Protein AF-A0A9X0CDE2-F1 (afdb_monomer)

Sequence (97 aa):
LPSIVSSSQIGMIDPHEEYFGDGKNRRTGHRWRMKEDRAIMDTIPDQFQPYKGIFTVQMMFSPRDPIMGRCSVSLCATTPSELSQTLYSAERVHTFV

Organism: NCBI:txid174260

InterPro domains:
  IPR052972 Sacsin chaperone regulator [PTHR15600] (1-58)

pLDDT: mean 77.16, std 15.31, range [40.72, 95.12]

Nearest PDB structures (foldseek):
  5v47-assembly2_B  TM=8.577E-01  e=9.274E-06  Anolis carolinensis
  5v44-assembly3_C  TM=8.651E-01  e=1.475E-05  Homo sapiens
  5v44-assembly2_B  TM=8.647E-01  e=1.475E-05  Homo sapiens
  5v46-assembly2_B  TM=8.636E-01  e=1.684E-05  Homo sapiens
  5v44-assembly1_A  TM=8.639E-01  e=3.493E-05  Homo sapiens

Foldseek 3Di:
DKWKDWQQKIKDAACVQPPPDPVVDRDRTDMDGCPPCVVVCVVVVVVVVVVPPPDVVCVVPDPPDRPGDMDMDDDFDPCADPVGRDGDDPVNVVVVD

Structure (mmCIF, N/CA/C/O backbone):
data_AF-A0A9X0CDE2-F1
#
_entry.id   AF-A0A9X0CDE2-F1
#
loop_
_atom_site.group_PDB
_atom_site.id
_atom_site.type_symbol
_atom_site.label_atom_id
_atom_site.label_alt_id
_atom_site.label_comp_id
_atom_site.label_asym_id
_atom_site.label_entity_id
_atom_site.label_seq_id
_atom_site.pdbx_PDB_ins_code
_atom_site.Cartn_x
_atom_site.Cartn_y
_atom_site.Cartn_z
_atom_site.occupancy
_atom_site.B_iso_or_equiv
_atom_site.auth_seq_id
_atom_site.auth_comp_id
_atom_site.auth_asym_id
_atom_site.auth_atom_id
_atom_site.pdbx_PDB_model_num
ATOM 1 N N . LEU A 1 1 ? -3.484 -0.342 6.211 1.00 85.06 1 LEU A N 1
ATOM 2 C CA . LEU A 1 1 ? -3.603 0.959 5.513 1.00 85.06 1 LEU A CA 1
ATOM 3 C C . LEU A 1 1 ? -4.178 0.755 4.113 1.00 85.06 1 LEU A C 1
ATOM 5 O O . LEU A 1 1 ? -3.869 -0.275 3.515 1.00 85.06 1 LEU A O 1
ATOM 9 N N . PRO A 1 2 ? -4.999 1.685 3.599 1.00 89.62 2 PRO A N 1
ATOM 10 C CA . PRO A 1 2 ? -5.468 1.651 2.218 1.00 89.62 2 PRO A CA 1
ATOM 11 C C . PRO A 1 2 ? -4.356 2.042 1.237 1.00 89.62 2 PRO A C 1
ATOM 13 O O . PRO A 1 2 ? -3.502 2.884 1.533 1.00 89.62 2 PRO A O 1
ATOM 16 N N . SER A 1 3 ? -4.385 1.443 0.053 1.00 89.25 3 SER A N 1
ATOM 17 C CA . SER A 1 3 ? -3.456 1.729 -1.033 1.00 89.25 3 SER A CA 1
ATOM 18 C C . SER A 1 3 ? -4.162 1.866 -2.379 1.00 89.25 3 SER A C 1
ATOM 20 O O . SER A 1 3 ? -5.269 1.377 -2.601 1.00 89.25 3 SER A O 1
ATOM 22 N N . ILE A 1 4 ? -3.515 2.591 -3.284 1.00 87.75 4 ILE A N 1
ATOM 23 C CA . ILE A 1 4 ? -3.991 2.898 -4.626 1.00 87.75 4 ILE A CA 1
ATOM 24 C C . ILE A 1 4 ? -2.886 2.510 -5.600 1.00 87.75 4 ILE A C 1
ATOM 26 O O . ILE A 1 4 ? -1.755 2.980 -5.486 1.00 87.75 4 ILE A O 1
ATOM 30 N N . VAL A 1 5 ? -3.225 1.694 -6.588 1.00 85.44 5 VAL A N 1
ATOM 31 C CA . VAL A 1 5 ? -2.363 1.369 -7.721 1.00 85.44 5 VAL A CA 1
ATOM 32 C C . VAL A 1 5 ? -2.914 2.076 -8.951 1.00 85.44 5 VAL A C 1
ATOM 34 O O . VAL A 1 5 ? -4.093 1.944 -9.280 1.00 85.44 5 VAL A O 1
ATOM 37 N N . SER A 1 6 ? -2.071 2.856 -9.620 1.00 81.75 6 SER A N 1
ATOM 38 C CA . SER A 1 6 ? -2.436 3.559 -10.850 1.00 81.75 6 SER A CA 1
ATOM 39 C C . SER A 1 6 ? -1.244 3.610 -11.791 1.00 81.75 6 SER A C 1
ATOM 41 O O . SER A 1 6 ? -0.182 4.117 -11.426 1.00 81.75 6 SER A O 1
ATOM 43 N N . SER A 1 7 ? -1.440 3.144 -13.023 1.00 79.31 7 SER A N 1
ATOM 44 C CA . SER A 1 7 ? -0.422 3.129 -14.080 1.00 79.31 7 SER A CA 1
ATOM 45 C C . SER A 1 7 ? 0.888 2.465 -13.619 1.00 79.31 7 SER A C 1
ATOM 47 O O . SER A 1 7 ? 0.971 1.244 -13.561 1.00 79.31 7 SER A O 1
ATOM 49 N N . SER A 1 8 ? 1.908 3.251 -13.264 1.00 82.81 8 SER A N 1
ATOM 50 C CA . SER A 1 8 ? 3.226 2.786 -12.810 1.00 82.81 8 SER A CA 1
ATOM 51 C C . SER A 1 8 ? 3.535 3.175 -11.360 1.00 82.81 8 SER A C 1
ATOM 53 O O . SER A 1 8 ? 4.702 3.249 -10.972 1.00 82.81 8 SER A O 1
ATOM 55 N N . GLN A 1 9 ? 2.512 3.478 -10.559 1.00 87.62 9 GLN A N 1
ATOM 56 C CA . GLN A 1 9 ? 2.668 3.995 -9.202 1.00 87.62 9 GLN A CA 1
ATOM 57 C C . GLN A 1 9 ? 1.802 3.228 -8.206 1.00 87.62 9 GLN A C 1
ATOM 59 O O . GLN A 1 9 ? 0.673 2.837 -8.508 1.00 87.62 9 GLN A O 1
ATOM 64 N N . ILE A 1 10 ? 2.338 3.065 -6.999 1.00 90.31 10 ILE A N 1
ATOM 65 C CA . ILE A 1 10 ? 1.634 2.545 -5.830 1.00 90.31 10 ILE A CA 1
ATOM 66 C C . ILE A 1 10 ? 1.689 3.631 -4.761 1.00 90.31 10 ILE A C 1
ATOM 68 O O . ILE A 1 10 ? 2.772 4.044 -4.354 1.00 90.31 10 ILE A O 1
ATOM 72 N N . GLY A 1 11 ? 0.531 4.111 -4.326 1.00 91.81 11 GLY A N 1
ATOM 73 C CA . GLY A 1 11 ? 0.383 5.016 -3.192 1.00 91.81 11 GLY A CA 1
ATOM 74 C C . GLY A 1 11 ? -0.222 4.28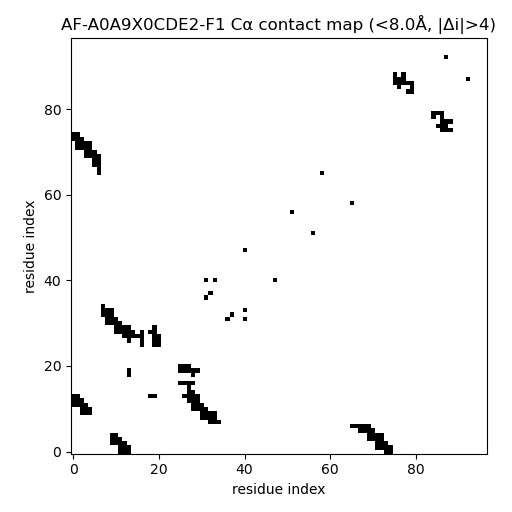4 -2.003 1.00 91.81 11 GLY A C 1
ATOM 75 O O . GLY A 1 11 ? -1.147 3.501 -2.173 1.00 91.81 11 GLY A O 1
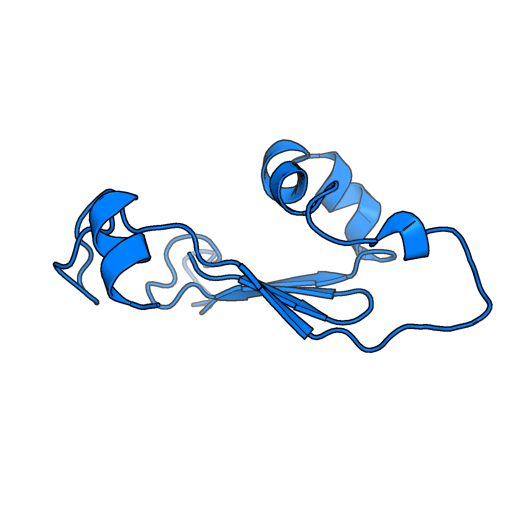ATOM 76 N N . MET A 1 12 ? 0.272 4.550 -0.804 1.00 93.56 12 MET A N 1
ATOM 77 C CA . MET A 1 12 ? -0.280 4.056 0.453 1.00 93.56 12 MET A CA 1
ATOM 78 C C . MET A 1 12 ? -0.613 5.255 1.324 1.00 93.56 12 MET A C 1
ATOM 80 O O . MET A 1 12 ? 0.192 6.179 1.429 1.00 93.56 12 MET A O 1
ATOM 84 N N . ILE A 1 13 ? -1.808 5.258 1.902 1.00 91.69 13 ILE A N 1
ATOM 85 C CA . ILE A 1 13 ? -2.306 6.371 2.707 1.00 91.69 13 ILE A CA 1
ATOM 86 C C . ILE A 1 13 ? -2.208 5.962 4.171 1.00 91.69 13 ILE A C 1
ATOM 88 O O . ILE A 1 13 ? -2.731 4.922 4.566 1.00 91.69 13 ILE A O 1
ATOM 92 N N . ASP A 1 14 ? -1.545 6.793 4.959 1.00 91.56 14 ASP A N 1
ATOM 93 C CA . ASP A 1 14 ? -1.340 6.623 6.390 1.00 91.56 14 ASP A CA 1
ATOM 94 C C . ASP A 1 14 ? -1.897 7.836 7.141 1.00 91.56 14 ASP A C 1
ATOM 96 O O . ASP A 1 14 ? -1.167 8.782 7.427 1.00 91.56 14 ASP A O 1
ATOM 100 N N . PRO A 1 15 ? -3.203 7.860 7.433 1.00 88.88 15 PRO A N 1
ATOM 101 C CA . PRO A 1 15 ? -3.826 9.012 8.075 1.00 88.88 15 PRO A CA 1
ATOM 102 C C . PRO A 1 15 ? -3.384 9.206 9.536 1.00 88.88 15 PRO A C 1
ATOM 104 O O . PRO A 1 15 ? -3.574 10.296 10.067 1.00 88.88 15 PRO A O 1
ATOM 107 N N . HIS A 1 16 ? -2.799 8.183 10.172 1.00 88.06 16 HIS A N 1
ATOM 108 C CA . HIS A 1 16 ? -2.235 8.280 11.523 1.00 88.06 16 HIS A CA 1
ATOM 109 C C . HIS A 1 16 ? -0.769 8.740 11.520 1.00 88.06 16 HIS A C 1
ATOM 111 O O . HIS A 1 16 ? -0.244 9.085 12.573 1.00 88.06 16 HIS A O 1
ATOM 117 N N . GLU A 1 17 ? -0.130 8.790 10.344 1.00 89.81 17 GLU A N 1
ATOM 118 C CA . GLU A 1 17 ? 1.250 9.255 10.135 1.00 89.81 17 GLU A CA 1
ATOM 119 C C . GLU A 1 17 ? 2.306 8.498 10.960 1.00 89.81 17 GLU A C 1
ATOM 121 O O . GLU A 1 17 ? 3.383 9.022 11.258 1.00 89.81 17 GLU A O 1
ATOM 126 N N . GLU A 1 18 ? 1.996 7.256 11.319 1.00 89.25 18 GLU A N 1
ATOM 127 C CA . GLU A 1 18 ? 2.803 6.405 12.189 1.00 89.25 18 GLU A CA 1
ATOM 128 C C . GLU A 1 18 ? 3.918 5.689 11.417 1.00 89.25 18 GLU A C 1
ATOM 130 O O . GLU A 1 18 ? 5.015 5.483 11.932 1.00 89.25 18 GLU A O 1
ATOM 135 N N . TYR A 1 19 ? 3.663 5.326 10.160 1.00 88.62 19 TYR A N 1
ATOM 136 C CA . TYR A 1 19 ? 4.509 4.396 9.412 1.00 88.62 19 TYR A CA 1
ATOM 137 C C . TYR A 1 19 ? 5.499 5.082 8.470 1.00 88.62 19 TYR A C 1
ATOM 139 O O . TYR A 1 19 ? 6.509 4.484 8.099 1.00 88.62 19 TYR A O 1
ATOM 147 N N . PHE A 1 20 ? 5.219 6.320 8.050 1.00 89.69 20 PHE A N 1
ATOM 148 C CA . PHE A 1 20 ? 6.040 7.025 7.054 1.00 89.69 20 PHE A CA 1
ATOM 149 C C . PHE A 1 20 ? 6.693 8.311 7.559 1.00 89.69 20 PHE A C 1
ATOM 151 O O . PHE A 1 20 ? 7.463 8.923 6.811 1.00 89.69 20 PHE A O 1
ATOM 158 N N . GLY A 1 21 ? 6.386 8.739 8.784 1.00 84.38 21 GLY A N 1
ATOM 159 C CA . GLY A 1 21 ? 7.039 9.878 9.421 1.00 84.38 21 GLY A CA 1
ATOM 160 C C . GLY A 1 21 ? 8.453 9.539 9.902 1.00 84.38 21 GLY A C 1
ATOM 161 O O . GLY A 1 21 ? 8.744 8.405 10.268 1.00 84.38 21 GLY A O 1
ATOM 162 N N . ASP A 1 22 ? 9.340 10.534 9.930 1.00 82.62 22 ASP A N 1
ATOM 163 C CA . ASP A 1 22 ? 10.705 10.418 10.484 1.00 82.62 22 ASP A CA 1
ATOM 164 C C . ASP A 1 22 ? 10.839 11.114 11.859 1.00 82.62 22 ASP A C 1
ATOM 166 O O . ASP A 1 22 ? 11.934 11.464 12.303 1.00 82.62 22 ASP A O 1
ATOM 170 N N . GLY A 1 23 ? 9.705 11.373 12.520 1.00 74.88 23 GLY A N 1
ATOM 171 C CA . GLY A 1 23 ? 9.608 12.114 13.781 1.00 74.88 23 GLY A CA 1
ATOM 172 C C . GLY A 1 23 ? 9.777 13.635 13.651 1.00 74.88 23 GLY A C 1
ATOM 173 O O . GLY A 1 23 ? 9.360 14.362 14.550 1.00 74.88 23 GLY A O 1
ATOM 174 N N . LYS A 1 24 ? 10.335 14.141 12.541 1.00 78.50 24 LYS A N 1
ATOM 175 C CA . LYS A 1 24 ? 10.475 15.584 12.255 1.00 78.50 24 LYS A CA 1
ATOM 176 C C . LYS A 1 24 ? 9.502 16.057 11.179 1.00 78.50 24 LYS A C 1
ATOM 178 O O . LYS A 1 24 ? 9.000 17.174 11.247 1.00 78.50 24 LYS A O 1
ATOM 183 N N . ASN A 1 25 ? 9.218 15.194 10.214 1.00 80.44 25 ASN A N 1
ATOM 184 C CA . ASN A 1 25 ? 8.316 15.418 9.105 1.00 80.44 25 ASN A CA 1
ATOM 185 C C . ASN A 1 25 ? 7.162 14.426 9.201 1.00 80.44 25 ASN A C 1
ATOM 187 O O . ASN A 1 25 ? 7.326 13.219 9.005 1.00 80.44 25 ASN A O 1
ATOM 191 N N . ARG A 1 26 ? 5.978 14.964 9.487 1.00 84.88 26 ARG A N 1
ATOM 192 C CA . ARG A 1 26 ? 4.722 14.217 9.447 1.00 84.88 26 ARG A CA 1
ATOM 193 C C . ARG A 1 26 ? 4.425 13.826 7.996 1.00 84.88 26 ARG A C 1
ATOM 195 O O . ARG A 1 26 ? 4.596 14.642 7.086 1.00 84.88 26 ARG A O 1
ATOM 202 N N . ARG A 1 27 ? 4.027 12.574 7.764 1.00 89.50 27 ARG A N 1
ATOM 203 C CA . ARG A 1 27 ? 3.727 12.050 6.425 1.00 89.50 27 ARG A CA 1
ATOM 204 C C . ARG A 1 27 ? 2.453 11.229 6.453 1.00 89.50 27 ARG A C 1
ATOM 206 O O . ARG A 1 27 ? 2.417 10.170 7.061 1.00 89.50 27 ARG A O 1
ATOM 213 N N . THR A 1 28 ? 1.458 11.676 5.695 1.00 91.44 28 THR A N 1
ATOM 214 C CA . THR A 1 28 ? 0.137 11.038 5.587 1.00 91.44 28 THR A CA 1
ATOM 215 C C . THR A 1 28 ? 0.100 9.850 4.623 1.00 91.44 28 THR A C 1
ATOM 217 O O . THR A 1 28 ? -0.964 9.424 4.168 1.00 91.44 28 THR A O 1
ATOM 220 N N . GLY A 1 29 ? 1.264 9.329 4.239 1.00 92.88 29 GLY A N 1
ATOM 221 C CA . GLY A 1 29 ? 1.385 8.275 3.248 1.00 92.88 29 GLY A CA 1
ATOM 222 C C . GLY A 1 29 ? 2.736 8.252 2.547 1.00 92.88 29 GLY A C 1
ATOM 223 O O . GLY A 1 29 ? 3.635 9.054 2.815 1.00 92.88 29 GLY A O 1
ATOM 224 N N . HIS A 1 30 ? 2.856 7.330 1.600 1.00 93.56 30 HIS A N 1
ATOM 225 C CA . HIS A 1 30 ? 4.038 7.178 0.767 1.00 93.56 30 HIS A CA 1
ATOM 226 C C . HIS A 1 30 ? 3.665 6.705 -0.635 1.00 93.56 30 HIS A C 1
ATOM 228 O O . HIS A 1 30 ? 2.637 6.058 -0.837 1.00 93.56 30 HIS A O 1
ATOM 234 N N . ARG A 1 31 ? 4.504 7.031 -1.620 1.00 93.25 31 ARG A N 1
ATOM 235 C CA . ARG A 1 31 ? 4.321 6.602 -3.005 1.00 93.25 31 ARG A CA 1
ATOM 236 C C . ARG A 1 31 ? 5.608 6.010 -3.552 1.00 93.25 31 ARG A C 1
ATOM 238 O O . ARG A 1 31 ? 6.624 6.694 -3.560 1.00 93.25 31 ARG A O 1
ATOM 245 N N . TRP A 1 32 ? 5.495 4.823 -4.132 1.00 93.12 32 TRP A N 1
ATOM 246 C CA . TRP A 1 32 ? 6.537 4.185 -4.927 1.00 93.12 32 TRP A CA 1
ATOM 247 C C . TRP A 1 32 ? 6.190 4.256 -6.408 1.00 93.12 32 TRP A C 1
ATOM 249 O O . TRP A 1 32 ? 5.047 4.026 -6.815 1.00 93.12 32 TRP A O 1
ATOM 259 N N . ARG A 1 33 ? 7.189 4.556 -7.228 1.00 91.19 33 ARG A N 1
ATOM 260 C CA . ARG A 1 33 ? 7.134 4.446 -8.679 1.00 91.19 33 ARG A CA 1
ATOM 261 C C . ARG A 1 33 ? 7.835 3.157 -9.089 1.00 91.19 33 ARG A C 1
ATOM 263 O O . ARG A 1 33 ? 8.992 2.926 -8.757 1.00 91.19 33 ARG A O 1
ATOM 270 N N . MET A 1 34 ? 7.125 2.309 -9.822 1.00 85.88 34 MET A N 1
ATOM 271 C CA . MET A 1 34 ? 7.521 0.923 -10.084 1.00 85.88 34 MET A CA 1
ATOM 272 C C . MET A 1 34 ? 8.857 0.766 -10.825 1.00 85.88 34 MET A C 1
ATOM 274 O O . MET A 1 34 ? 9.468 -0.297 -10.734 1.00 85.88 34 MET A O 1
ATOM 278 N N . LYS A 1 35 ? 9.288 1.784 -11.586 1.00 85.88 35 LYS A N 1
ATOM 279 C CA . LYS A 1 35 ? 10.574 1.779 -12.299 1.00 85.88 35 LYS A CA 1
ATOM 280 C C . LYS A 1 35 ? 11.674 2.433 -11.470 1.00 85.88 35 LYS A C 1
ATOM 282 O O . LYS A 1 35 ? 12.732 1.846 -11.290 1.00 85.88 35 LYS A O 1
ATOM 287 N N . GLU A 1 36 ? 11.419 3.636 -10.974 1.00 92.12 36 GLU A N 1
ATOM 288 C CA . GLU A 1 36 ? 12.407 4.474 -10.296 1.00 92.12 36 GLU A CA 1
ATOM 289 C C . GLU A 1 36 ? 12.745 3.946 -8.901 1.00 92.12 36 GLU A C 1
ATOM 291 O O . GLU A 1 36 ? 13.904 3.963 -8.501 1.00 92.12 36 GLU A O 1
ATOM 296 N N . ASP A 1 37 ? 11.750 3.421 -8.186 1.00 93.31 37 ASP A N 1
ATOM 297 C CA . ASP A 1 37 ? 11.902 2.948 -6.810 1.00 93.31 37 ASP A CA 1
ATOM 298 C C . ASP A 1 37 ? 12.059 1.417 -6.751 1.00 93.31 37 ASP A C 1
ATOM 300 O O . ASP A 1 37 ? 11.979 0.816 -5.679 1.00 93.31 37 ASP A O 1
ATOM 304 N N . ARG A 1 38 ? 12.318 0.769 -7.899 1.00 88.31 38 ARG A N 1
ATOM 305 C CA . ARG A 1 38 ? 12.384 -0.693 -8.036 1.00 88.31 38 ARG A CA 1
ATOM 306 C C . ARG A 1 38 ? 13.363 -1.335 -7.057 1.00 88.31 38 ARG A C 1
ATOM 308 O O . ARG A 1 38 ? 13.014 -2.318 -6.415 1.00 88.31 38 ARG A O 1
ATOM 315 N N . ALA A 1 39 ? 14.550 -0.750 -6.910 1.00 93.06 39 ALA A N 1
ATOM 316 C CA . ALA A 1 39 ? 15.573 -1.260 -6.003 1.00 93.06 39 ALA A CA 1
ATOM 317 C C . ALA A 1 39 ? 15.086 -1.302 -4.546 1.00 93.0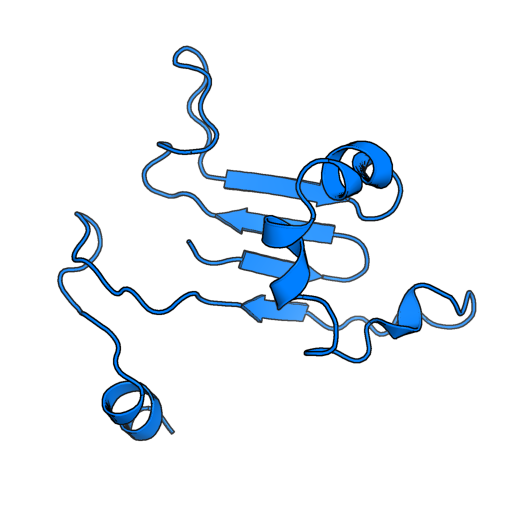6 39 ALA A C 1
ATOM 319 O O . ALA A 1 39 ? 15.334 -2.279 -3.854 1.00 93.06 39 ALA A O 1
ATOM 320 N N . ILE A 1 40 ? 14.348 -0.278 -4.101 1.00 92.25 40 ILE A N 1
ATOM 321 C CA . ILE A 1 40 ? 13.751 -0.230 -2.757 1.00 92.25 40 ILE A CA 1
ATOM 322 C C . ILE A 1 40 ? 12.615 -1.247 -2.657 1.00 92.25 40 ILE A C 1
ATOM 324 O O . ILE A 1 40 ? 12.482 -1.942 -1.659 1.00 92.25 40 ILE A O 1
ATOM 328 N N . MET A 1 41 ? 11.794 -1.369 -3.699 1.00 90.25 41 MET A N 1
ATOM 329 C CA . MET A 1 41 ? 10.701 -2.340 -3.703 1.00 90.25 41 MET A CA 1
ATOM 330 C C . MET A 1 41 ? 11.202 -3.784 -3.593 1.00 90.25 41 MET A C 1
ATOM 332 O O . MET A 1 41 ? 10.558 -4.612 -2.950 1.00 90.25 41 MET A O 1
ATOM 336 N N . ASP A 1 42 ? 12.359 -4.076 -4.184 1.00 89.81 42 ASP A N 1
ATOM 337 C CA . ASP A 1 42 ? 12.984 -5.394 -4.126 1.00 89.81 42 ASP A CA 1
ATOM 338 C C . ASP A 1 42 ? 13.606 -5.704 -2.744 1.00 89.81 42 ASP A C 1
ATOM 340 O O . ASP A 1 42 ? 13.797 -6.881 -2.439 1.00 89.81 42 ASP A O 1
ATOM 344 N N . THR A 1 43 ? 13.864 -4.710 -1.873 1.0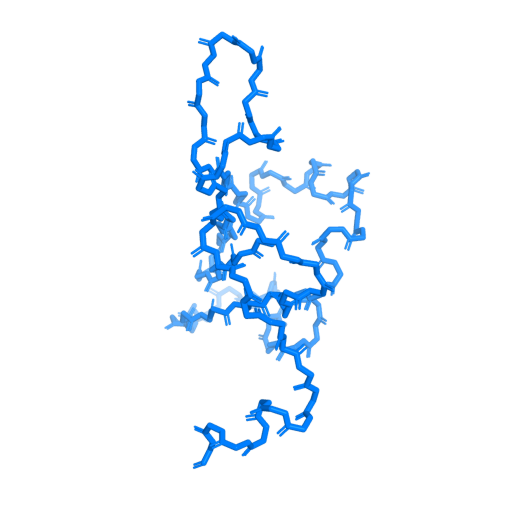0 95.12 43 THR A N 1
ATOM 345 C CA . THR A 1 43 ? 14.338 -4.963 -0.490 1.00 95.12 43 THR A CA 1
ATOM 346 C C . THR A 1 43 ? 13.222 -5.331 0.487 1.00 95.12 43 THR A C 1
ATOM 348 O O . THR A 1 43 ? 13.496 -5.935 1.521 1.00 95.12 43 THR A O 1
ATOM 351 N N . ILE A 1 44 ? 11.969 -5.001 0.164 1.00 92.00 44 ILE A N 1
ATOM 352 C CA . ILE A 1 44 ? 10.779 -5.287 0.983 1.00 92.00 44 ILE A CA 1
ATOM 353 C C . ILE A 1 44 ? 9.709 -6.017 0.149 1.00 92.00 44 ILE A C 1
ATOM 355 O O . ILE A 1 44 ? 8.592 -5.521 -0.023 1.00 92.00 44 ILE A O 1
ATOM 359 N N . PRO A 1 45 ? 10.026 -7.206 -0.396 1.00 87.12 45 PRO A N 1
ATOM 360 C CA . PRO A 1 45 ? 9.180 -7.881 -1.378 1.00 87.12 45 PRO A CA 1
ATOM 361 C C . PRO A 1 45 ? 7.794 -8.235 -0.831 1.00 87.12 45 PRO A C 1
ATOM 363 O O . PRO A 1 45 ? 6.822 -8.182 -1.587 1.00 87.12 45 PRO A O 1
ATOM 366 N N . ASP A 1 46 ? 7.690 -8.546 0.463 1.00 89.69 46 ASP A N 1
ATOM 367 C CA . ASP A 1 46 ? 6.439 -8.915 1.138 1.00 89.69 46 ASP A CA 1
ATOM 368 C C . ASP A 1 46 ? 5.410 -7.781 1.112 1.00 89.69 46 ASP A C 1
ATOM 370 O O . ASP A 1 46 ? 4.223 -8.029 0.913 1.00 89.69 46 ASP A O 1
ATOM 374 N N . GLN A 1 47 ? 5.866 -6.524 1.179 1.00 89.81 47 GLN A N 1
ATOM 375 C CA . GLN A 1 47 ? 5.001 -5.345 1.083 1.00 89.81 47 GLN A CA 1
ATOM 376 C C . GLN A 1 47 ? 4.335 -5.225 -0.296 1.00 89.81 47 GLN A C 1
ATOM 378 O O . GLN A 1 47 ? 3.243 -4.667 -0.424 1.00 89.81 47 GLN A O 1
ATOM 383 N N . PHE A 1 48 ? 4.989 -5.748 -1.338 1.00 87.31 48 PHE A N 1
ATOM 384 C CA . PHE A 1 48 ? 4.531 -5.645 -2.721 1.00 87.31 48 PHE A CA 1
ATOM 385 C C . PHE A 1 48 ? 3.937 -6.943 -3.278 1.00 87.31 48 PHE A C 1
ATOM 387 O O . PHE A 1 48 ? 3.348 -6.921 -4.361 1.00 87.31 48 PHE A O 1
ATOM 394 N N . GLN A 1 49 ? 4.044 -8.062 -2.555 1.00 85.31 49 GLN A N 1
ATOM 395 C CA . GLN A 1 49 ? 3.440 -9.333 -2.957 1.00 85.31 49 GLN A CA 1
ATOM 396 C C . GLN A 1 49 ? 1.926 -9.259 -3.187 1.00 85.31 49 GLN A C 1
ATOM 398 O O . GLN A 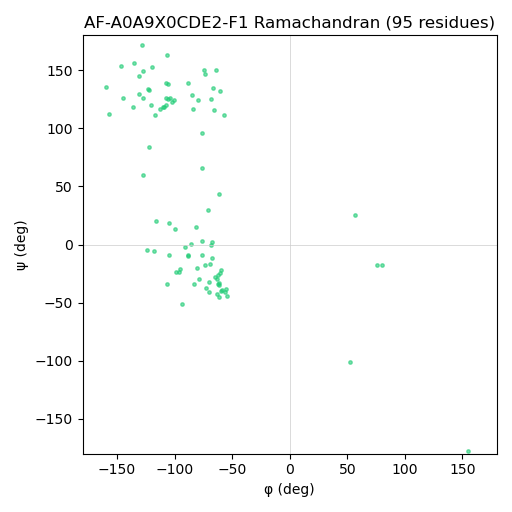1 49 ? 1.494 -9.799 -4.204 1.00 85.31 49 GLN A O 1
ATOM 403 N N . PRO A 1 50 ? 1.121 -8.557 -2.361 1.00 84.06 50 PRO A N 1
ATOM 404 C CA . PRO A 1 50 ? -0.324 -8.478 -2.577 1.00 84.06 50 PRO A CA 1
ATOM 405 C C . PRO A 1 50 ? -0.721 -7.872 -3.927 1.00 84.06 50 PRO A C 1
ATOM 407 O O . PRO A 1 50 ? -1.815 -8.118 -4.407 1.00 84.06 50 PRO A O 1
ATOM 410 N N . TYR A 1 51 ? 0.149 -7.096 -4.579 1.00 79.75 51 TYR A N 1
ATOM 411 C CA . TYR A 1 51 ? -0.146 -6.524 -5.898 1.00 79.75 51 TYR A CA 1
ATOM 412 C C . TYR A 1 51 ? 0.256 -7.451 -7.055 1.00 79.75 51 TYR A C 1
ATOM 414 O O . TYR A 1 51 ? -0.086 -7.179 -8.208 1.00 79.75 51 TYR A O 1
ATOM 422 N N . LYS A 1 52 ? 0.975 -8.548 -6.777 1.00 76.19 52 LYS A N 1
ATOM 423 C CA . LYS A 1 52 ? 1.354 -9.550 -7.779 1.00 76.19 52 LYS A CA 1
ATOM 424 C C . LYS A 1 52 ? 0.170 -10.484 -8.036 1.00 76.19 52 LYS A C 1
ATOM 426 O O . LYS A 1 52 ? -0.352 -11.104 -7.120 1.00 76.19 52 LYS A O 1
ATOM 431 N N . GLY A 1 53 ? -0.251 -10.600 -9.293 1.00 67.31 53 GLY A N 1
ATOM 432 C CA . GLY A 1 53 ? -1.274 -11.564 -9.722 1.00 67.31 53 GLY A CA 1
ATOM 433 C C . GLY A 1 53 ? -2.736 -11.167 -9.469 1.00 67.31 53 GLY A C 1
ATOM 434 O O . GLY A 1 53 ? -3.601 -11.726 -10.131 1.00 67.31 53 GLY A O 1
ATOM 435 N N . ILE A 1 54 ? -3.029 -10.190 -8.597 1.00 62.75 54 ILE A N 1
ATOM 436 C CA . ILE A 1 54 ? -4.408 -9.681 -8.391 1.00 62.75 54 ILE A CA 1
ATOM 437 C C . ILE A 1 54 ? -4.902 -8.876 -9.596 1.00 62.75 54 ILE A C 1
ATOM 439 O O . ILE A 1 54 ? -6.080 -8.902 -9.941 1.00 62.75 54 ILE A O 1
ATOM 443 N N . PHE A 1 55 ? -3.992 -8.185 -10.271 1.00 57.47 55 PHE A N 1
ATOM 444 C CA . PHE A 1 55 ? -4.300 -7.475 -11.499 1.00 57.47 55 PHE A CA 1
ATOM 445 C C . PHE A 1 55 ? -3.435 -8.051 -12.610 1.00 57.47 55 PHE A C 1
ATOM 447 O O . PHE A 1 55 ? -2.312 -8.505 -12.370 1.00 57.47 55 PHE A O 1
ATOM 454 N N . THR A 1 56 ? -3.916 -7.968 -13.845 1.00 50.22 56 THR A N 1
ATOM 455 C CA . THR A 1 56 ? -3.140 -8.118 -15.082 1.00 50.22 56 THR A CA 1
ATOM 456 C C . THR A 1 56 ? -2.041 -7.041 -15.203 1.00 50.22 56 THR A C 1
ATOM 458 O O . THR A 1 56 ? -1.752 -6.534 -16.280 1.00 50.22 56 THR A O 1
ATOM 461 N N . VAL A 1 57 ? -1.302 -6.742 -14.124 1.00 46.38 57 VAL A N 1
ATOM 462 C CA . VAL A 1 57 ? 0.015 -6.082 -14.145 1.00 46.38 57 VAL A CA 1
ATOM 463 C C . VAL A 1 57 ? 1.088 -7.031 -14.710 1.00 46.38 57 VAL A C 1
ATOM 465 O O . VAL A 1 57 ? 2.270 -6.918 -14.413 1.00 46.38 57 VAL A O 1
ATOM 468 N N . GLN A 1 58 ? 0.709 -7.950 -15.605 1.00 44.59 58 GLN A N 1
ATOM 469 C CA . GLN A 1 58 ? 1.620 -8.411 -16.654 1.00 44.59 58 GLN A CA 1
ATOM 470 C C . GLN A 1 58 ? 1.916 -7.300 -17.679 1.00 44.59 58 GLN A C 1
ATOM 472 O O . GLN A 1 58 ? 2.736 -7.474 -18.573 1.00 44.59 58 GLN A O 1
ATOM 477 N N . MET A 1 59 ? 1.343 -6.108 -17.512 1.00 40.72 59 MET A N 1
ATOM 478 C CA . MET A 1 59 ? 1.778 -4.895 -18.200 1.00 40.72 59 MET A CA 1
ATOM 479 C C . MET A 1 59 ? 3.169 -4.376 -17.796 1.00 40.72 59 MET A C 1
ATOM 481 O O . MET A 1 59 ? 3.609 -3.361 -18.329 1.00 40.72 59 MET A O 1
ATOM 485 N N . MET A 1 60 ? 3.906 -5.051 -16.906 1.00 43.03 60 MET A N 1
ATOM 486 C CA . MET A 1 60 ? 5.313 -4.698 -16.673 1.00 43.03 60 MET A CA 1
ATOM 487 C C . MET A 1 60 ? 6.226 -4.991 -17.882 1.00 43.03 60 MET A C 1
ATOM 489 O O . MET A 1 60 ? 7.353 -4.503 -17.895 1.00 43.03 60 MET A O 1
ATOM 493 N N . PHE A 1 61 ? 5.758 -5.721 -18.909 1.00 41.88 61 PHE A N 1
ATOM 494 C CA . PHE A 1 61 ? 6.609 -6.166 -20.026 1.00 41.88 61 PHE A CA 1
ATOM 495 C C . PHE A 1 61 ? 6.170 -5.767 -21.444 1.00 41.88 61 PHE A C 1
ATOM 497 O O . PHE A 1 61 ? 6.928 -6.022 -22.376 1.00 41.88 61 PHE A O 1
ATOM 504 N N . SER A 1 62 ? 5.011 -5.130 -21.655 1.00 41.31 62 SER A N 1
ATOM 505 C C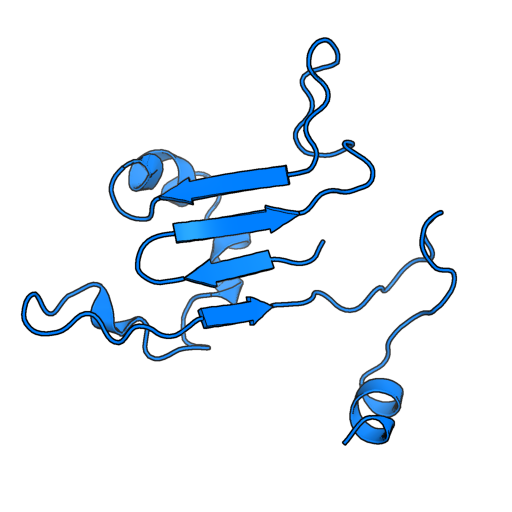A . SER A 1 62 ? 4.607 -4.710 -23.009 1.00 41.31 62 SER A CA 1
ATOM 506 C C . SER A 1 62 ? 4.645 -3.185 -23.165 1.00 41.31 62 SER A C 1
ATOM 508 O O . SER A 1 62 ? 3.896 -2.489 -22.482 1.00 41.31 62 SER A O 1
ATOM 510 N N . PRO A 1 63 ? 5.480 -2.636 -24.066 1.00 51.88 63 PRO A N 1
ATOM 511 C CA . PRO A 1 63 ? 5.612 -1.193 -24.271 1.00 51.88 63 PRO A CA 1
ATOM 512 C C . PRO A 1 63 ? 4.454 -0.556 -25.056 1.00 51.88 63 PRO A C 1
ATOM 514 O O . PRO A 1 63 ? 4.543 0.629 -25.363 1.00 51.88 63 PRO A O 1
ATOM 517 N N . ARG A 1 64 ? 3.412 -1.311 -25.442 1.00 44.62 64 ARG A N 1
ATOM 518 C CA . ARG A 1 64 ? 2.473 -0.842 -26.474 1.00 44.62 64 ARG A CA 1
ATOM 519 C C . ARG A 1 64 ? 1.191 -0.179 -25.996 1.00 44.62 64 ARG A C 1
ATOM 521 O O . ARG A 1 64 ? 0.731 0.659 -26.746 1.00 44.62 64 ARG A O 1
ATOM 528 N N . ASP A 1 65 ? 0.683 -0.423 -24.788 1.00 45.47 65 ASP A N 1
ATOM 529 C CA . ASP A 1 65 ? -0.530 0.269 -24.322 1.00 45.47 65 ASP A CA 1
ATOM 530 C C . ASP A 1 65 ? -0.614 0.299 -22.788 1.00 45.47 65 ASP A C 1
ATOM 532 O O . ASP A 1 65 ? -0.789 -0.752 -22.162 1.00 45.47 65 ASP A O 1
ATOM 536 N N . PRO A 1 66 ? -0.500 1.470 -22.132 1.00 51.56 66 PRO A N 1
ATOM 537 C CA . PRO A 1 66 ? -0.759 1.567 -20.711 1.00 51.56 66 PRO A CA 1
ATOM 538 C C . PRO A 1 66 ? -2.274 1.550 -20.470 1.00 51.56 66 PRO A C 1
ATOM 540 O O . PRO A 1 66 ? -2.927 2.588 -20.540 1.00 51.56 66 PRO A O 1
ATOM 543 N N . ILE A 1 67 ? -2.851 0.383 -20.168 1.00 47.66 67 ILE A N 1
ATOM 544 C CA . ILE A 1 67 ? -4.217 0.302 -19.639 1.00 47.66 67 ILE A CA 1
ATOM 545 C C . ILE A 1 67 ? -4.268 1.140 -18.356 1.00 47.66 67 ILE A C 1
ATOM 547 O O . ILE A 1 67 ? -3.649 0.818 -17.339 1.00 47.66 67 ILE A O 1
ATOM 551 N N . MET A 1 68 ? -4.998 2.251 -18.434 1.00 51.06 68 MET A N 1
ATOM 552 C CA . MET A 1 68 ? -5.207 3.218 -17.362 1.00 51.06 68 MET A CA 1
ATOM 553 C C . MET A 1 68 ? -6.218 2.664 -16.348 1.00 51.06 68 MET A C 1
ATOM 555 O O . MET A 1 68 ? -7.333 3.156 -16.215 1.00 51.06 68 MET A O 1
ATOM 559 N N . GLY A 1 69 ? -5.846 1.587 -15.659 1.00 56.62 69 GLY A N 1
ATOM 560 C CA . GLY A 1 69 ? -6.602 1.051 -14.532 1.00 56.62 69 GLY A CA 1
ATOM 561 C C . GLY A 1 69 ? -6.217 1.773 -13.242 1.00 56.62 69 GLY A C 1
ATOM 562 O O . GLY A 1 69 ? -5.032 1.871 -12.918 1.00 56.62 69 GLY A O 1
ATOM 563 N N . ARG A 1 70 ? -7.210 2.275 -12.500 1.00 60.41 70 ARG A N 1
ATOM 564 C CA . ARG A 1 70 ? -7.051 2.682 -11.098 1.00 60.41 70 ARG A CA 1
ATOM 565 C C . ARG A 1 70 ? -7.655 1.591 -10.231 1.00 60.41 70 ARG A C 1
ATOM 567 O O . ARG A 1 70 ? -8.842 1.302 -10.355 1.00 60.41 70 ARG A O 1
ATOM 574 N N . CYS A 1 71 ? -6.856 1.031 -9.337 1.00 61.88 71 CYS A N 1
ATOM 575 C CA . CYS A 1 71 ?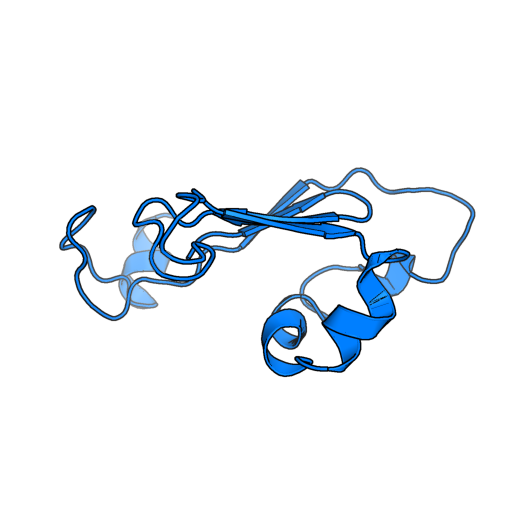 -7.303 0.012 -8.401 1.00 61.88 71 CYS A CA 1
ATOM 576 C C . CYS A 1 71 ? -7.019 0.466 -6.975 1.00 61.88 71 CYS A C 1
ATOM 578 O O . CYS A 1 71 ? -5.923 0.937 -6.676 1.00 61.88 71 CYS A O 1
ATOM 580 N N . SER A 1 72 ? -8.004 0.308 -6.100 1.00 65.44 72 SER A N 1
ATOM 581 C CA . SER A 1 72 ? -7.853 0.564 -4.671 1.00 65.44 72 SER A CA 1
ATOM 582 C C . SER A 1 72 ? -7.790 -0.774 -3.949 1.00 65.44 72 SER A C 1
ATOM 584 O O . SER A 1 72 ? -8.682 -1.604 -4.113 1.00 65.44 72 SER A O 1
ATOM 586 N N . VAL A 1 73 ? -6.735 -0.989 -3.168 1.00 72.38 73 VAL A N 1
ATOM 587 C CA . VAL A 1 73 ? -6.583 -2.161 -2.307 1.00 72.38 73 VAL A CA 1
ATOM 588 C C . VAL A 1 73 ? -6.727 -1.688 -0.868 1.00 72.38 73 VAL A C 1
ATOM 590 O O . VAL A 1 73 ? -5.950 -0.870 -0.382 1.00 72.38 73 VAL A O 1
ATOM 593 N N . SER A 1 74 ? -7.733 -2.205 -0.173 1.00 70.12 74 SER A N 1
ATOM 594 C CA . SER A 1 74 ? -7.965 -1.898 1.237 1.00 70.12 74 SER A CA 1
ATOM 595 C C . SER A 1 74 ? -7.716 -3.148 2.064 1.00 70.12 74 SER A C 1
ATOM 597 O O . SER A 1 74 ? -8.421 -4.144 1.918 1.00 70.12 74 SER A O 1
ATOM 599 N N . LEU A 1 75 ? -6.717 -3.098 2.947 1.00 72.44 75 LEU A N 1
ATOM 600 C CA . LEU A 1 75 ? -6.550 -4.126 3.970 1.00 72.44 75 LEU A CA 1
ATOM 601 C C . LEU A 1 75 ? -7.706 -4.006 4.968 1.00 72.44 75 LEU A C 1
ATOM 603 O O . LEU A 1 75 ? -7.937 -2.925 5.514 1.00 72.44 75 LEU A O 1
ATOM 607 N N . CYS A 1 76 ? -8.435 -5.102 5.187 1.00 72.50 76 CYS A N 1
ATOM 608 C CA . CYS A 1 76 ? -9.509 -5.149 6.175 1.00 72.50 76 CYS A CA 1
ATOM 609 C C . CYS A 1 76 ? -8.941 -4.871 7.569 1.00 72.50 76 CYS A C 1
ATOM 611 O O . CYS A 1 76 ? -7.931 -5.458 7.959 1.00 72.50 76 CYS A O 1
ATOM 613 N N . ALA A 1 77 ? -9.586 -3.973 8.315 1.00 70.94 77 ALA A N 1
ATOM 614 C CA . ALA A 1 77 ? -9.191 -3.686 9.686 1.00 70.94 77 ALA A CA 1
ATOM 615 C C . ALA A 1 77 ? -9.434 -4.922 10.563 1.00 70.94 77 ALA A C 1
ATOM 617 O O . ALA A 1 77 ? -10.576 -5.357 10.734 1.00 70.94 77 ALA A O 1
ATOM 618 N N . THR A 1 78 ? -8.349 -5.482 11.098 1.00 74.06 78 THR A N 1
ATOM 619 C CA . THR A 1 78 ? -8.357 -6.605 12.047 1.00 74.06 78 THR A CA 1
ATOM 620 C C . THR A 1 78 ? -8.293 -6.134 13.498 1.00 74.06 78 THR A C 1
ATOM 622 O O . THR A 1 78 ? -8.717 -6.859 14.394 1.00 74.06 78 THR A O 1
ATOM 625 N N . THR A 1 79 ? -7.822 -4.907 13.726 1.00 76.50 79 THR A N 1
ATOM 626 C CA . THR A 1 79 ? -7.793 -4.231 15.025 1.00 76.50 79 THR A CA 1
ATOM 627 C C . THR A 1 79 ? -8.456 -2.853 14.925 1.00 76.50 79 THR A C 1
ATOM 629 O O . THR A 1 79 ? -8.400 -2.232 13.859 1.00 76.50 79 THR A O 1
ATOM 632 N N . PRO A 1 80 ? -9.084 -2.351 16.006 1.00 77.75 80 PRO A N 1
ATOM 633 C CA . PRO A 1 80 ? -9.647 -1.003 16.029 1.00 77.75 80 PRO A CA 1
ATOM 634 C C . PRO A 1 80 ? -8.557 0.064 15.883 1.00 77.75 80 PRO A C 1
ATOM 636 O O . PRO A 1 80 ? -7.436 -0.133 16.352 1.00 77.75 80 PRO A O 1
ATOM 639 N N . SER A 1 81 ? -8.896 1.207 15.288 1.00 81.44 81 SER A N 1
ATOM 640 C CA . SER A 1 81 ? -8.036 2.398 15.261 1.00 81.44 81 SER A CA 1
ATOM 641 C C . SER A 1 81 ? -8.797 3.638 15.732 1.00 81.44 81 SER A C 1
ATOM 643 O O . SER A 1 81 ? -10.021 3.601 15.894 1.00 81.44 81 SER A O 1
ATOM 645 N N . GLU A 1 82 ? -8.104 4.766 15.926 1.00 82.06 82 GLU A N 1
ATOM 646 C CA . GLU A 1 82 ? -8.773 6.024 16.304 1.00 82.06 82 GLU A CA 1
ATOM 647 C C . GLU A 1 82 ? -9.760 6.506 15.224 1.00 82.06 82 GLU A C 1
ATOM 649 O O . GLU A 1 82 ? -10.740 7.174 15.538 1.00 82.06 82 GLU A O 1
ATOM 654 N N . LEU A 1 83 ? -9.547 6.130 13.954 1.00 79.38 83 LEU A N 1
ATOM 655 C CA . LEU A 1 83 ? -10.438 6.492 12.846 1.00 79.38 83 LEU A CA 1
ATOM 656 C C . LEU A 1 83 ? -11.699 5.629 12.774 1.00 79.38 83 LEU A C 1
ATOM 658 O O . LEU A 1 83 ? -12.724 6.089 12.273 1.00 79.38 83 LEU A O 1
ATOM 662 N N . SER A 1 84 ? -11.640 4.368 13.210 1.00 81.12 84 SER A N 1
ATOM 663 C CA . SER A 1 84 ? -12.806 3.487 13.198 1.00 81.12 84 SER A CA 1
ATOM 664 C C . SER A 1 84 ? -12.655 2.315 14.159 1.00 81.12 84 SER A C 1
ATOM 666 O O . SER A 1 84 ? -11.652 1.606 14.165 1.00 81.12 84 SER A O 1
ATOM 668 N N . GLN A 1 85 ? -13.726 2.051 14.907 1.00 84.25 85 GLN A N 1
ATOM 669 C CA . GLN A 1 85 ? -13.866 0.855 15.741 1.00 84.25 85 GLN A CA 1
ATOM 670 C C . GLN A 1 85 ? -14.414 -0.354 14.956 1.00 84.25 85 GLN A C 1
ATOM 672 O O . GLN A 1 85 ? -14.629 -1.427 15.518 1.00 84.25 85 GLN A O 1
ATOM 677 N N . THR A 1 86 ? -14.682 -0.195 13.655 1.00 81.06 86 THR A N 1
ATOM 678 C CA . THR A 1 86 ? -15.321 -1.233 12.837 1.00 81.06 86 THR A CA 1
ATOM 679 C C . THR A 1 86 ? -14.297 -2.240 12.329 1.00 81.06 86 THR A C 1
ATOM 681 O O . THR A 1 86 ? -13.436 -1.906 11.519 1.00 81.06 86 THR A O 1
ATOM 684 N N . LEU A 1 87 ? -14.445 -3.497 12.751 1.00 81.75 87 LEU A N 1
ATOM 685 C CA . LEU A 1 87 ? -13.672 -4.623 12.228 1.00 81.75 87 LEU A CA 1
ATOM 686 C C . LEU A 1 87 ? -14.364 -5.242 11.011 1.00 81.75 87 LEU A C 1
ATOM 688 O O . LEU A 1 87 ? -15.588 -5.417 11.010 1.00 81.75 87 LEU A O 1
ATOM 692 N N . TYR A 1 88 ? -13.584 -5.599 9.994 1.00 76.19 88 TYR A N 1
ATOM 693 C CA . TYR A 1 88 ? -14.093 -6.213 8.768 1.00 76.19 88 TYR A CA 1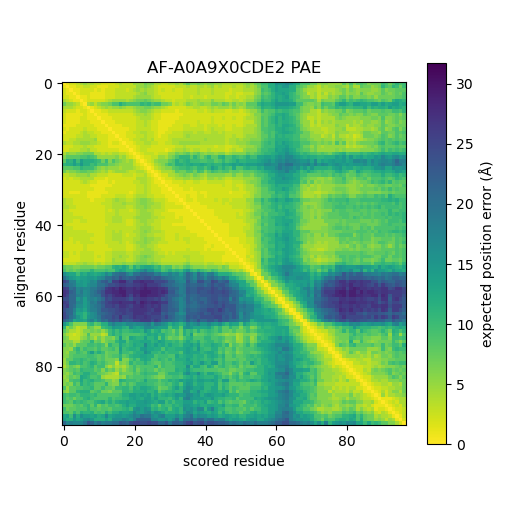
ATOM 694 C C . TYR A 1 88 ? -13.719 -7.697 8.725 1.00 76.19 88 TYR A C 1
ATOM 696 O O . TYR A 1 88 ? -12.543 -8.051 8.733 1.00 76.19 88 TYR A O 1
ATOM 704 N N . SER A 1 89 ? -14.736 -8.560 8.670 1.00 78.88 89 SER A N 1
ATOM 705 C CA . SER A 1 89 ? -14.617 -10.000 8.414 1.00 78.88 89 SER A CA 1
ATOM 706 C C . SER A 1 89 ? -15.102 -10.326 6.998 1.00 78.88 89 SER A C 1
ATOM 708 O O . SER A 1 89 ? -15.820 -9.531 6.391 1.00 78.88 89 SER A O 1
ATOM 710 N N . ALA A 1 90 ? -14.751 -11.505 6.473 1.00 77.88 90 ALA A N 1
ATOM 711 C CA . ALA A 1 90 ? -15.219 -11.948 5.154 1.00 77.88 90 ALA A CA 1
ATOM 712 C C . ALA A 1 90 ? -16.758 -11.932 5.038 1.00 77.88 90 ALA A C 1
ATOM 714 O O . ALA A 1 90 ? -17.299 -11.501 4.024 1.00 77.88 90 ALA A O 1
ATOM 715 N N . GLU A 1 91 ? -17.456 -12.318 6.109 1.00 75.38 91 GLU A N 1
ATOM 716 C CA . GLU A 1 91 ? -18.919 -12.256 6.210 1.00 75.38 91 GLU A CA 1
ATOM 717 C C . GLU A 1 91 ? -19.442 -10.817 6.098 1.00 75.38 91 GLU A C 1
ATOM 719 O O . GLU A 1 91 ? -20.359 -10.548 5.327 1.00 75.38 91 GLU A O 1
ATOM 724 N N . ARG A 1 92 ? -18.810 -9.862 6.796 1.00 75.75 92 ARG A N 1
ATOM 725 C CA . ARG A 1 92 ? -19.173 -8.442 6.687 1.00 75.75 92 ARG A CA 1
ATOM 726 C C . ARG A 1 92 ? -18.946 -7.907 5.283 1.00 75.75 92 ARG A C 1
ATOM 728 O O . ARG A 1 92 ? -19.807 -7.206 4.773 1.00 75.75 92 ARG A O 1
ATOM 735 N N . VAL A 1 93 ? -17.833 -8.260 4.639 1.00 76.62 93 VAL A N 1
ATOM 736 C CA . VAL A 1 93 ? -17.551 -7.844 3.255 1.00 76.62 93 VAL A CA 1
ATOM 737 C C . VAL A 1 93 ? -18.651 -8.319 2.299 1.00 76.62 93 VAL A C 1
ATOM 739 O O . VAL A 1 93 ? -19.078 -7.549 1.444 1.00 76.62 93 VAL A O 1
ATOM 742 N N . HIS A 1 94 ? -19.168 -9.537 2.488 1.00 72.50 94 HIS A N 1
ATOM 743 C CA . HIS A 1 94 ? -20.243 -10.080 1.656 1.00 72.50 94 HIS A CA 1
ATOM 744 C C . HIS A 1 94 ? -21.553 -9.281 1.752 1.00 72.50 94 HIS A C 1
ATOM 746 O O . HIS A 1 94 ? -22.282 -9.202 0.774 1.00 72.50 94 HIS A O 1
ATOM 752 N N . THR A 1 95 ? -21.830 -8.642 2.893 1.00 75.19 95 THR A N 1
ATOM 753 C CA . THR A 1 95 ? -23.052 -7.836 3.081 1.00 75.19 95 THR A CA 1
ATOM 754 C C . THR A 1 95 ? -23.033 -6.463 2.397 1.00 75.19 95 THR A C 1
ATOM 756 O O . THR A 1 95 ? -24.064 -5.798 2.365 1.00 75.19 95 THR A O 1
ATOM 759 N N . PHE A 1 96 ? -21.888 -6.021 1.862 1.00 64.75 96 PHE A N 1
ATOM 760 C CA . PHE A 1 96 ? -21.773 -4.744 1.137 1.00 64.75 96 PHE A CA 1
ATOM 761 C C . PHE A 1 96 ? -22.013 -4.864 -0.377 1.00 64.75 96 PHE A C 1
ATOM 763 O O . PHE A 1 96 ? -21.922 -3.851 -1.074 1.00 64.75 96 PHE A O 1
ATOM 770 N N . VAL A 1 97 ? -22.252 -6.080 -0.880 1.00 51.34 97 VAL A N 1
ATOM 771 C CA . VAL A 1 97 ? -22.469 -6.394 -2.303 1.00 51.34 97 VAL A CA 1
ATOM 772 C C . VAL A 1 97 ? -23.960 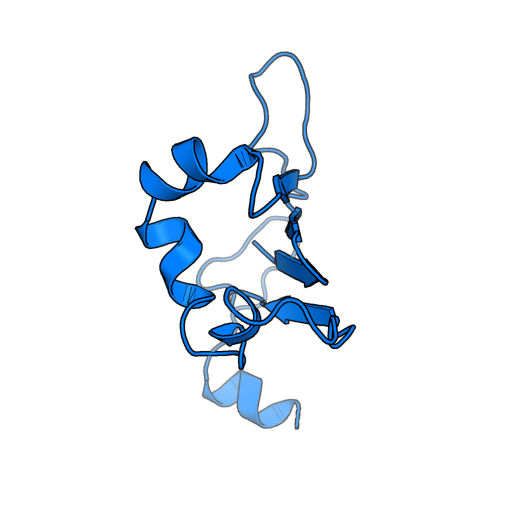-6.516 -2.582 1.00 51.34 97 VAL A C 1
ATOM 774 O O . VAL A 1 97 ? -24.393 -5.987 -3.628 1.00 51.34 97 VAL A O 1
#

Mean predicted aligned error: 9.1 Å

Secondary structure (DSSP, 8-state):
-EEEEETTEEEEE-TT--SS--SSS--SEEEEETTTTHHHHHHSHHHHGGGTTTS-GGGGS-SS-----EEEEE---SS-BTTB-----HHHHHTT-

Solvent-accessible surface area (backbone atoms only — not comparable to full-atom values): 6135 Å² total; per-residue (Å²): 102,43,32,39,40,42,77,61,35,42,37,38,46,30,90,82,30,76,88,60,31,76,90,81,49,87,22,59,39,52,72,47,38,63,75,85,41,36,74,62,49,66,75,46,48,77,83,53,45,78,65,59,80,76,47,84,67,72,59,81,76,54,95,83,68,84,71,82,52,77,45,77,51,70,61,66,37,85,63,71,49,98,90,42,78,68,68,54,48,76,72,58,59,62,75,78,111

Radius of gyration: 15.58 Å; Cα contacts (8 Å, |Δi|>4): 106; chains: 1; bounding box: 39×28×43 Å